Protein AF-A0AB38A4T9-F1 (afdb_monomer_lite)

Radius of gyration: 15.81 Å; chains: 1; bounding box: 33×51×42 Å

pLDDT: mean 78.06, std 12.16, range [42.44, 89.38]

Sequence (99 aa):
MFKVECTFSGDDKTVSVIGGRSSLWKAQDYTATLPETDSKSMKSDYSWAYYLAEQSGKLEELGCAGMPFEDAINYLADSYDVEIKPVEDEAPLVSTPAK

Organism: NCBI:txid1381

Structure (mmCIF, N/CA/C/O backbone):
data_AF-A0AB38A4T9-F1
#
_entry.id   AF-A0AB38A4T9-F1
#
loop_
_atom_site.group_PDB
_atom_site.id
_atom_site.type_symbol
_atom_site.label_atom_id
_atom_site.label_alt_id
_atom_site.label_comp_id
_atom_site.label_asym_id
_atom_site.label_entity_id
_atom_site.label_seq_id
_atom_site.pdbx_PDB_ins_code
_atom_site.Cartn_x
_atom_site.Cartn_y
_atom_site.Cartn_z
_atom_site.occupancy
_atom_site.B_iso_or_equiv
_atom_site.auth_seq_id
_atom_site.auth_comp_id
_atom_site.auth_asym_id
_atom_site.auth_atom_id
_atom_site.pdbx_PDB_model_num
ATOM 1 N N . MET A 1 1 ? 6.844 9.861 16.637 1.00 58.50 1 MET A N 1
ATOM 2 C CA . MET A 1 1 ? 7.317 8.715 15.810 1.00 58.50 1 MET A CA 1
ATOM 3 C C . MET A 1 1 ? 6.690 8.930 14.447 1.00 58.50 1 MET A C 1
ATOM 5 O O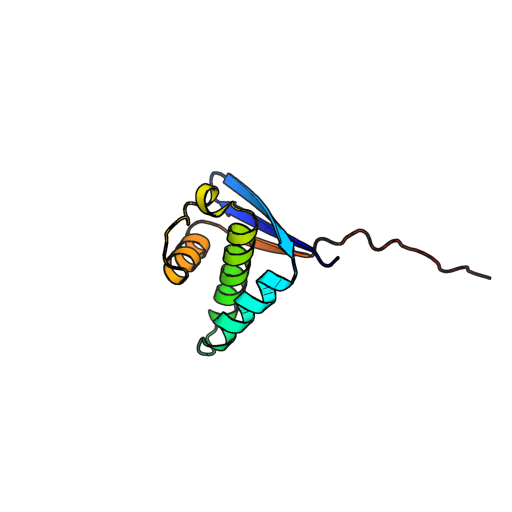 . MET A 1 1 ? 5.491 9.121 14.441 1.00 58.50 1 MET A O 1
ATOM 9 N N . PHE A 1 2 ? 7.434 9.001 13.335 1.00 66.25 2 PHE A N 1
ATOM 10 C CA . PHE A 1 2 ? 6.822 9.358 12.040 1.00 66.25 2 PHE A CA 1
ATOM 11 C C . PHE A 1 2 ? 5.750 8.335 11.645 1.00 66.25 2 PHE A C 1
ATOM 13 O O . PHE A 1 2 ? 6.076 7.184 11.341 1.00 66.25 2 PHE A O 1
ATOM 20 N N . LYS A 1 3 ? 4.494 8.775 11.678 1.00 79.12 3 LYS A N 1
ATOM 21 C CA . LYS A 1 3 ? 3.316 8.017 11.273 1.00 79.12 3 LYS A CA 1
ATOM 22 C C . LYS A 1 3 ? 2.780 8.615 9.980 1.00 79.12 3 LYS A C 1
ATOM 24 O O . LYS A 1 3 ? 2.926 9.807 9.729 1.00 79.12 3 LYS A O 1
ATOM 29 N N . VAL A 1 4 ? 2.183 7.776 9.156 1.00 82.31 4 VAL A N 1
ATOM 30 C CA . VAL A 1 4 ? 1.466 8.184 7.951 1.00 82.31 4 VAL A CA 1
ATOM 31 C C . VAL A 1 4 ? 0.079 7.575 8.001 1.00 82.31 4 VAL A C 1
ATOM 33 O O . VAL A 1 4 ? -0.082 6.448 8.471 1.00 82.31 4 VAL A O 1
ATOM 36 N N . GLU A 1 5 ? -0.905 8.338 7.561 1.00 86.06 5 GLU A N 1
ATOM 37 C CA . GLU A 1 5 ? -2.271 7.895 7.380 1.00 86.06 5 GLU A CA 1
ATOM 38 C C . GLU A 1 5 ? -2.466 7.667 5.889 1.00 86.06 5 GLU A C 1
ATOM 40 O O . GLU A 1 5 ? -2.167 8.532 5.067 1.00 86.06 5 GLU A O 1
ATOM 45 N N . CYS A 1 6 ? -2.910 6.468 5.548 1.00 88.19 6 CYS A N 1
ATOM 46 C CA . CYS A 1 6 ? -3.316 6.119 4.203 1.00 88.19 6 CYS A CA 1
ATOM 47 C C . CYS A 1 6 ? -4.828 5.960 4.202 1.00 88.19 6 CYS A C 1
ATOM 49 O O . CYS A 1 6 ? -5.378 5.166 4.970 1.00 88.19 6 CYS A O 1
ATOM 51 N N . THR A 1 7 ? -5.484 6.720 3.339 1.00 89.38 7 THR A N 1
ATOM 52 C CA . THR A 1 7 ? -6.925 6.702 3.138 1.00 89.38 7 THR A CA 1
ATOM 53 C C . THR A 1 7 ? -7.208 6.082 1.779 1.00 89.38 7 THR A C 1
ATOM 55 O O . THR A 1 7 ? -6.743 6.575 0.758 1.00 89.38 7 THR A O 1
ATOM 58 N N . PHE A 1 8 ? -7.964 4.990 1.785 1.00 89.12 8 PHE A N 1
ATOM 59 C CA . PHE A 1 8 ? -8.501 4.335 0.601 1.00 89.12 8 PHE A CA 1
ATOM 60 C C . PHE A 1 8 ? -9.943 4.791 0.433 1.00 89.12 8 PHE A C 1
ATOM 62 O O . PHE A 1 8 ? -10.777 4.454 1.271 1.00 89.12 8 PHE A O 1
ATOM 69 N N . SER A 1 9 ? -10.241 5.539 -0.619 1.00 88.38 9 SER A N 1
ATOM 70 C CA . SER A 1 9 ? -11.582 6.029 -0.932 1.00 88.38 9 SER A CA 1
ATOM 71 C C . SER A 1 9 ? -12.120 5.280 -2.144 1.00 88.38 9 SER A C 1
ATOM 73 O O . SER A 1 9 ? -11.721 5.547 -3.270 1.00 88.38 9 SER A O 1
ATOM 75 N N . GLY A 1 10 ? -12.998 4.309 -1.908 1.00 83.00 10 GLY A N 1
ATOM 76 C CA . GLY A 1 10 ? -13.781 3.658 -2.958 1.00 83.00 10 GLY A CA 1
ATOM 77 C C . GLY A 1 10 ? -15.181 4.262 -3.040 1.00 83.00 10 GLY A C 1
ATOM 78 O O . GLY A 1 10 ? -15.602 4.972 -2.125 1.00 83.00 10 GLY A O 1
ATOM 79 N N . ASP A 1 11 ? -15.920 3.932 -4.100 1.00 75.50 11 ASP A N 1
ATOM 80 C CA . ASP A 1 11 ? -17.261 4.482 -4.362 1.00 75.50 11 ASP A CA 1
ATOM 81 C C . ASP A 1 11 ? -18.247 4.287 -3.192 1.00 75.50 11 ASP A C 1
ATOM 83 O O . ASP A 1 11 ? -19.033 5.182 -2.884 1.00 75.50 11 ASP A O 1
ATOM 87 N N . ASP A 1 12 ? -18.166 3.147 -2.495 1.00 73.94 12 ASP A N 1
ATOM 88 C CA . ASP A 1 12 ? -19.085 2.784 -1.404 1.00 73.94 12 ASP A CA 1
ATOM 89 C C . ASP A 1 12 ? -18.430 2.740 -0.011 1.00 73.94 12 ASP A C 1
ATOM 91 O O . ASP A 1 12 ? -19.118 2.542 0.996 1.00 73.94 12 ASP A O 1
ATOM 95 N N . LYS A 1 13 ? -17.100 2.879 0.087 1.00 81.50 13 LYS A N 1
ATOM 96 C CA . LYS A 1 13 ? -16.397 2.768 1.375 1.00 81.50 13 LYS A CA 1
ATOM 97 C C . LYS A 1 13 ? -15.073 3.517 1.418 1.00 81.50 13 LYS A C 1
ATOM 99 O O . LYS A 1 13 ? -14.271 3.453 0.490 1.00 81.50 13 LYS A O 1
ATOM 104 N N . THR A 1 14 ? -14.806 4.117 2.574 1.00 86.44 14 THR A N 1
ATOM 105 C CA . THR A 1 14 ? -13.511 4.716 2.896 1.00 86.44 14 THR A CA 1
ATOM 106 C C . THR A 1 14 ? -12.845 3.939 4.024 1.00 86.44 14 THR A C 1
ATOM 108 O O . THR A 1 14 ? -13.431 3.761 5.092 1.00 86.44 14 THR A O 1
ATOM 111 N N . VAL A 1 15 ? -11.613 3.487 3.806 1.00 87.50 15 VAL A N 1
ATOM 112 C CA . VAL A 1 15 ? -10.809 2.774 4.804 1.00 87.50 15 VAL A CA 1
ATOM 113 C C . VAL A 1 15 ? -9.575 3.609 5.110 1.00 87.50 15 VAL A C 1
ATOM 115 O O . VAL A 1 15 ? -8.788 3.890 4.216 1.00 87.50 15 VAL A O 1
ATOM 118 N N . SER A 1 16 ? -9.372 3.994 6.369 1.00 87.44 16 SER A N 1
ATOM 119 C CA . SER A 1 16 ? -8.125 4.627 6.808 1.00 87.44 16 SER A CA 1
ATOM 120 C C . SER A 1 16 ? -7.261 3.657 7.609 1.00 87.44 16 SER A C 1
ATOM 122 O O . SER A 1 16 ? -7.754 2.858 8.419 1.00 87.44 16 SER A O 1
ATOM 124 N N . VAL A 1 17 ? -5.955 3.710 7.367 1.00 87.75 17 VAL A N 1
ATOM 125 C CA . VAL A 1 17 ? -4.934 2.966 8.106 1.00 87.75 17 VAL A CA 1
ATOM 126 C C . VAL A 1 17 ? -3.806 3.897 8.507 1.00 87.75 17 VAL A C 1
ATOM 128 O O . VAL A 1 17 ? -3.415 4.770 7.741 1.00 87.75 17 VAL A O 1
ATOM 131 N N . ILE A 1 18 ? -3.254 3.686 9.698 1.00 85.00 18 ILE A N 1
ATOM 132 C CA . ILE A 1 18 ? -2.098 4.438 10.181 1.00 85.00 18 ILE A CA 1
ATOM 133 C C . ILE A 1 18 ? -0.931 3.470 10.303 1.00 85.00 18 ILE A C 1
ATOM 135 O O . ILE A 1 18 ? -1.026 2.466 11.005 1.00 85.00 18 ILE A O 1
ATOM 139 N N . GLY A 1 19 ? 0.187 3.790 9.660 1.00 79.50 19 GLY A N 1
ATOM 140 C CA . GLY A 1 19 ? 1.396 2.980 9.746 1.00 79.50 19 GLY A CA 1
ATOM 141 C C . GLY A 1 19 ? 2.671 3.807 9.794 1.00 79.50 19 GLY A C 1
ATOM 142 O O . GLY A 1 19 ? 2.656 5.037 9.859 1.00 79.50 19 GLY A O 1
ATOM 143 N N . GLY A 1 20 ? 3.802 3.110 9.848 1.00 76.38 20 GLY A N 1
ATOM 144 C CA . GLY A 1 20 ? 5.116 3.724 10.019 1.00 76.38 20 GLY A CA 1
ATOM 145 C C . GLY A 1 20 ? 5.880 3.925 8.710 1.00 76.38 20 GLY A C 1
ATOM 146 O O . GLY A 1 20 ? 5.571 3.345 7.670 1.00 7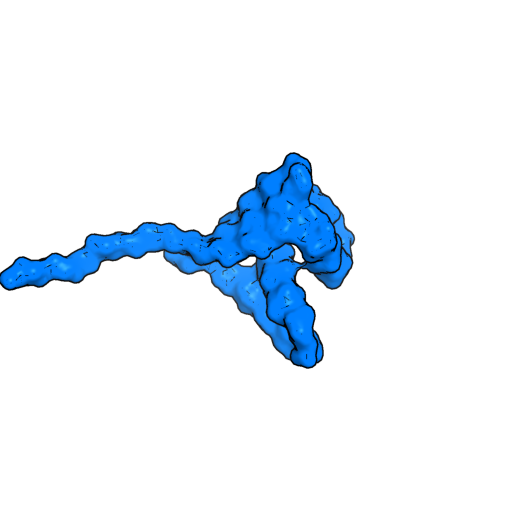6.38 20 GLY A O 1
ATOM 147 N N . ARG A 1 21 ? 6.980 4.684 8.794 1.00 71.31 21 ARG A N 1
ATOM 148 C CA . ARG A 1 21 ? 7.963 4.858 7.702 1.00 71.31 21 ARG A CA 1
ATOM 149 C C . ARG A 1 21 ? 8.609 3.553 7.208 1.00 71.31 21 ARG A C 1
ATOM 151 O O . ARG A 1 21 ? 9.200 3.545 6.136 1.00 71.31 21 ARG A O 1
ATOM 158 N N . SER A 1 22 ? 8.513 2.455 7.958 1.00 73.06 22 SER A N 1
ATOM 159 C CA . SER A 1 22 ? 9.034 1.144 7.547 1.00 73.06 22 SER A CA 1
ATOM 160 C C . SER A 1 22 ? 8.322 0.582 6.311 1.00 73.06 22 SER A C 1
ATOM 162 O O . SER A 1 22 ? 8.954 -0.096 5.504 1.00 73.06 22 SER A O 1
ATOM 164 N N . SER A 1 23 ? 7.037 0.894 6.126 1.00 74.50 23 SER A N 1
ATOM 165 C CA . SER A 1 23 ? 6.256 0.479 4.951 1.00 74.50 23 SER A CA 1
ATOM 166 C C . SER A 1 23 ? 6.701 1.205 3.681 1.00 74.50 23 SER A C 1
ATOM 168 O O . SER A 1 23 ? 6.698 0.612 2.606 1.00 74.50 23 SER A O 1
ATOM 170 N N . LEU A 1 24 ? 7.159 2.456 3.819 1.00 76.56 24 LEU A N 1
ATOM 171 C CA . LEU A 1 24 ? 7.708 3.243 2.713 1.00 76.56 24 LEU A CA 1
ATOM 172 C C . LEU A 1 24 ? 8.998 2.622 2.180 1.00 76.56 24 LEU A C 1
ATOM 174 O O . LEU A 1 24 ? 9.187 2.561 0.973 1.00 76.56 24 LEU A O 1
ATOM 178 N N . TRP A 1 25 ? 9.873 2.138 3.066 1.00 79.69 25 TRP A N 1
ATOM 179 C CA . TRP A 1 25 ? 11.130 1.518 2.643 1.00 79.69 25 TRP A CA 1
ATOM 180 C C . TRP A 1 25 ? 10.871 0.290 1.771 1.00 79.69 25 TRP A C 1
ATOM 182 O O . TRP A 1 25 ? 11.466 0.159 0.708 1.00 79.69 25 TRP A O 1
ATOM 192 N N . LYS A 1 26 ? 9.956 -0.593 2.192 1.00 79.06 26 LYS A N 1
ATOM 193 C CA . LYS A 1 26 ? 9.588 -1.782 1.409 1.00 79.06 26 LYS A CA 1
ATOM 194 C C . LYS A 1 26 ? 9.001 -1.413 0.049 1.00 79.06 26 LYS A C 1
ATOM 196 O O . LYS A 1 26 ? 9.362 -2.022 -0.952 1.00 79.06 26 LYS A O 1
ATOM 201 N N . ALA A 1 27 ? 8.135 -0.400 0.019 1.00 80.94 27 ALA A N 1
ATOM 202 C CA . ALA A 1 27 ? 7.586 0.112 -1.226 1.00 80.94 27 ALA A CA 1
ATOM 203 C C . ALA A 1 27 ? 8.695 0.635 -2.142 1.00 80.94 27 ALA A C 1
ATOM 205 O O . ALA A 1 27 ? 8.776 0.203 -3.279 1.00 80.94 27 ALA A O 1
ATOM 206 N N . GLN A 1 28 ? 9.600 1.479 -1.637 1.00 80.06 28 GLN A N 1
ATOM 207 C CA . GLN A 1 28 ? 10.719 2.015 -2.415 1.00 80.06 28 GLN A CA 1
ATOM 208 C C . GLN A 1 28 ? 11.660 0.933 -2.942 1.00 80.06 28 GLN A C 1
ATOM 210 O O . GLN A 1 28 ? 12.118 1.053 -4.074 1.00 80.06 28 GLN A O 1
ATOM 215 N N . ASP A 1 29 ? 11.932 -0.110 -2.157 1.00 82.62 29 ASP A N 1
ATOM 216 C CA . ASP A 1 29 ? 12.771 -1.236 -2.577 1.00 82.62 29 ASP A CA 1
ATOM 217 C C . ASP A 1 29 ? 12.140 -1.964 -3.772 1.00 82.62 29 ASP A C 1
ATOM 219 O O . ASP A 1 29 ? 12.795 -2.183 -4.789 1.00 82.62 29 ASP A O 1
ATOM 223 N N . TYR A 1 30 ? 10.827 -2.213 -3.717 1.00 79.44 30 TYR A N 1
ATOM 224 C CA . TYR A 1 30 ? 10.077 -2.745 -4.853 1.00 79.44 30 TYR A CA 1
ATOM 225 C C . TYR A 1 30 ? 10.079 -1.783 -6.049 1.00 79.44 30 TYR A C 1
ATOM 227 O O . TYR A 1 30 ? 10.449 -2.171 -7.158 1.00 79.44 30 TYR A O 1
ATOM 235 N N . THR A 1 31 ? 9.743 -0.507 -5.845 1.00 78.94 31 THR A N 1
ATOM 236 C CA . THR A 1 31 ? 9.705 0.488 -6.922 1.00 78.94 31 THR A CA 1
ATOM 237 C C . THR A 1 31 ? 11.081 0.681 -7.571 1.00 78.94 31 THR A C 1
ATOM 239 O O . THR A 1 31 ? 11.166 0.961 -8.766 1.00 78.94 31 THR A O 1
ATOM 242 N N . ALA A 1 32 ? 12.178 0.512 -6.827 1.00 80.00 32 ALA A N 1
ATOM 243 C CA . ALA A 1 32 ? 13.539 0.586 -7.354 1.00 80.00 32 ALA A CA 1
ATOM 244 C C . ALA A 1 32 ? 13.850 -0.541 -8.349 1.00 80.00 32 ALA A C 1
ATOM 246 O O . ALA A 1 32 ? 14.631 -0.325 -9.275 1.00 80.00 32 ALA A O 1
ATOM 247 N N . THR A 1 33 ? 13.210 -1.707 -8.205 1.00 81.44 33 THR A N 1
ATOM 248 C CA . THR A 1 33 ? 13.327 -2.813 -9.172 1.00 81.44 33 THR A CA 1
ATOM 249 C C . THR A 1 33 ? 12.522 -2.583 -10.452 1.00 81.44 33 THR A C 1
ATOM 251 O O . THR A 1 33 ? 12.792 -3.223 -11.470 1.00 81.44 33 THR A O 1
ATOM 254 N N . LEU A 1 34 ? 11.559 -1.653 -10.434 1.00 76.81 34 LEU A N 1
ATOM 255 C CA . LEU A 1 34 ? 10.729 -1.341 -11.591 1.00 76.81 34 LEU A CA 1
ATOM 256 C C . LEU A 1 34 ? 11.433 -0.380 -12.569 1.00 76.81 34 LEU A C 1
ATOM 258 O O . LEU A 1 34 ? 12.093 0.581 -12.142 1.00 76.81 34 LEU A O 1
ATOM 262 N N . PRO A 1 35 ? 11.232 -0.574 -13.889 1.00 75.75 35 PRO A N 1
ATOM 263 C CA . PRO A 1 35 ? 11.723 0.352 -14.902 1.00 75.75 35 PRO A CA 1
ATOM 264 C C . PRO A 1 35 ? 11.142 1.756 -14.689 1.00 75.75 35 PRO A C 1
ATOM 266 O O . PRO A 1 35 ? 9.970 1.913 -14.333 1.00 75.75 35 PRO A O 1
ATOM 269 N N . GLU A 1 36 ? 11.964 2.787 -14.908 1.00 73.75 36 GLU A N 1
ATOM 270 C CA . GLU A 1 36 ? 11.506 4.178 -14.887 1.00 73.75 36 GLU A CA 1
ATOM 271 C C . GLU A 1 36 ? 10.479 4.409 -15.995 1.00 73.75 36 GLU A C 1
ATOM 273 O O . GLU A 1 36 ? 10.789 4.426 -17.182 1.00 73.75 36 GLU A O 1
ATOM 278 N N . THR A 1 37 ? 9.227 4.532 -15.571 1.00 74.62 37 THR A N 1
ATOM 279 C CA . THR A 1 37 ? 8.048 4.792 -16.394 1.00 74.62 37 THR A CA 1
ATOM 280 C C . THR A 1 37 ? 7.206 5.836 -15.672 1.00 74.62 37 THR A C 1
ATOM 282 O O . THR A 1 37 ? 7.297 5.951 -14.449 1.00 74.62 37 THR A O 1
ATOM 285 N N . ASP A 1 38 ? 6.357 6.579 -16.381 1.00 67.75 38 ASP A N 1
ATOM 286 C CA . ASP A 1 38 ? 5.488 7.587 -15.750 1.00 67.75 38 ASP A CA 1
ATOM 287 C C . ASP A 1 38 ? 4.557 6.968 -14.686 1.00 67.75 38 ASP A C 1
ATOM 289 O O . ASP A 1 38 ? 4.251 7.579 -13.664 1.00 67.75 38 ASP A O 1
ATOM 293 N N . SER A 1 39 ? 4.197 5.692 -14.852 1.00 73.69 39 SER A N 1
ATOM 294 C CA . SER A 1 39 ? 3.414 4.918 -13.880 1.00 73.69 39 SER A CA 1
ATOM 295 C C . SER A 1 39 ? 4.202 4.490 -12.633 1.00 73.69 39 SER A C 1
ATOM 297 O O . SER A 1 39 ? 3.609 3.956 -11.697 1.00 73.69 39 SER A O 1
ATOM 299 N N . LYS A 1 40 ? 5.527 4.696 -12.585 1.00 76.44 40 LYS A N 1
ATOM 300 C CA . LYS A 1 40 ? 6.388 4.280 -11.464 1.00 76.44 40 LYS A CA 1
ATOM 301 C C . LYS A 1 40 ? 6.027 4.995 -10.165 1.00 76.44 40 LYS A C 1
ATOM 303 O O . LYS A 1 40 ? 5.994 4.349 -9.121 1.00 76.44 40 LYS A O 1
ATOM 308 N N . SER A 1 41 ? 5.727 6.295 -10.228 1.00 73.50 41 SER A N 1
ATOM 309 C CA . SER A 1 41 ? 5.314 7.065 -9.045 1.00 73.50 41 SER A CA 1
ATOM 310 C C . SER A 1 41 ? 3.998 6.533 -8.486 1.00 73.50 41 SER A C 1
ATOM 312 O O . SER A 1 41 ? 3.939 6.195 -7.310 1.00 73.50 41 SER A O 1
ATOM 314 N N . MET A 1 42 ? 2.994 6.335 -9.350 1.00 75.88 42 MET A N 1
ATOM 315 C CA . MET A 1 42 ? 1.712 5.741 -8.954 1.00 75.88 42 MET A CA 1
ATOM 316 C C . MET A 1 42 ? 1.914 4.361 -8.328 1.00 75.88 42 MET A C 1
ATOM 318 O O . MET A 1 42 ? 1.450 4.111 -7.220 1.00 75.88 42 MET A O 1
ATOM 322 N N . LYS A 1 43 ? 2.676 3.473 -8.982 1.00 79.94 43 LYS A N 1
ATOM 323 C CA . LYS A 1 43 ? 2.978 2.146 -8.429 1.00 79.94 43 LYS A CA 1
ATOM 324 C C . LYS A 1 43 ? 3.663 2.234 -7.070 1.00 79.94 43 LYS A C 1
ATOM 326 O O . LYS A 1 43 ? 3.369 1.404 -6.220 1.00 79.94 43 LYS A O 1
ATOM 331 N N . SER A 1 44 ? 4.526 3.222 -6.840 1.00 82.88 44 SER A N 1
ATOM 332 C CA . SER A 1 44 ? 5.170 3.431 -5.542 1.00 82.88 44 SER A CA 1
ATOM 333 C C . SER A 1 44 ? 4.167 3.751 -4.435 1.00 82.88 44 SER A C 1
ATOM 335 O O . SER A 1 44 ? 4.265 3.183 -3.348 1.00 82.88 44 SER A O 1
ATOM 337 N N . ASP A 1 45 ? 3.201 4.625 -4.711 1.00 84.31 45 ASP A N 1
ATOM 338 C CA . ASP A 1 45 ? 2.196 5.040 -3.731 1.00 84.31 45 ASP A CA 1
ATOM 339 C C . ASP A 1 45 ? 1.240 3.884 -3.405 1.00 84.31 45 ASP A C 1
ATOM 341 O O . ASP A 1 45 ? 1.045 3.553 -2.235 1.00 84.31 45 ASP A O 1
ATOM 345 N N . TYR A 1 46 ? 0.756 3.157 -4.417 1.00 87.12 46 TYR A N 1
ATOM 346 C CA . TYR A 1 46 ? -0.074 1.963 -4.208 1.00 87.12 46 TYR A CA 1
ATOM 347 C C . TYR A 1 46 ? 0.683 0.815 -3.522 1.00 87.12 46 TYR A C 1
ATOM 349 O O . TYR A 1 46 ? 0.122 0.128 -2.668 1.00 87.12 46 TYR A O 1
ATOM 357 N N . SER A 1 47 ? 1.974 0.634 -3.827 1.00 88.12 47 SER A N 1
ATOM 358 C CA . SER A 1 47 ? 2.845 -0.320 -3.119 1.00 88.12 47 SER A CA 1
ATOM 359 C C . SER A 1 47 ? 2.934 0.020 -1.635 1.00 88.12 47 SER A C 1
ATOM 361 O O . SER A 1 47 ? 2.851 -0.854 -0.771 1.00 88.12 47 SER A O 1
ATOM 363 N N . TRP A 1 48 ? 3.098 1.306 -1.323 1.00 87.56 48 TRP A N 1
ATOM 364 C CA . TRP A 1 48 ? 3.168 1.777 0.052 1.00 87.56 48 TRP A CA 1
ATOM 365 C C . TRP A 1 48 ? 1.840 1.583 0.781 1.00 87.56 48 TRP A C 1
ATOM 367 O O . TRP A 1 48 ? 1.828 1.044 1.891 1.00 87.56 48 TRP A O 1
ATOM 377 N N . ALA A 1 49 ? 0.732 1.935 0.136 1.00 87.19 49 ALA A N 1
ATOM 378 C CA . ALA A 1 49 ? -0.610 1.723 0.650 1.00 87.19 49 ALA A CA 1
ATOM 379 C C . ALA A 1 49 ? -0.882 0.241 0.952 1.00 87.19 49 ALA A C 1
ATOM 381 O O . ALA A 1 49 ? -1.335 -0.084 2.051 1.00 87.19 49 ALA A O 1
ATOM 382 N N . TYR A 1 50 ? -0.506 -0.672 0.049 1.00 89.06 50 TYR A N 1
ATOM 383 C CA . TYR A 1 50 ? -0.613 -2.116 0.278 1.00 89.06 50 TYR A CA 1
ATOM 384 C C . TYR A 1 50 ? 0.132 -2.549 1.548 1.00 89.06 50 TYR A C 1
ATOM 386 O O . TYR A 1 50 ? -0.456 -3.189 2.419 1.00 89.06 50 TYR A O 1
ATOM 394 N N . TYR A 1 51 ? 1.403 -2.161 1.709 1.00 88.31 51 TYR A N 1
ATOM 395 C CA . TYR A 1 51 ? 2.180 -2.531 2.899 1.00 88.31 51 TYR A CA 1
ATOM 396 C C . TYR A 1 51 ? 1.633 -1.906 4.190 1.00 88.31 51 TYR A C 1
ATOM 398 O O . TYR A 1 51 ? 1.767 -2.495 5.265 1.00 88.31 51 TYR A O 1
ATOM 406 N N . LEU A 1 52 ? 1.022 -0.720 4.118 1.00 87.38 52 LEU A N 1
ATOM 407 C CA . LEU A 1 52 ? 0.334 -0.106 5.258 1.00 87.38 52 LEU A CA 1
ATOM 408 C C . LEU A 1 52 ? -0.927 -0.886 5.642 1.00 87.38 52 LEU A C 1
ATOM 410 O O . LEU A 1 52 ? -1.147 -1.148 6.828 1.00 87.38 52 LEU A O 1
ATOM 414 N N . ALA A 1 53 ? -1.729 -1.289 4.657 1.00 87.00 53 ALA A N 1
ATOM 415 C CA . ALA A 1 53 ? -2.904 -2.122 4.872 1.00 87.00 53 ALA A CA 1
ATOM 416 C C . ALA A 1 53 ? -2.538 -3.511 5.413 1.00 87.00 53 ALA A C 1
ATOM 418 O O . ALA A 1 53 ? -3.198 -3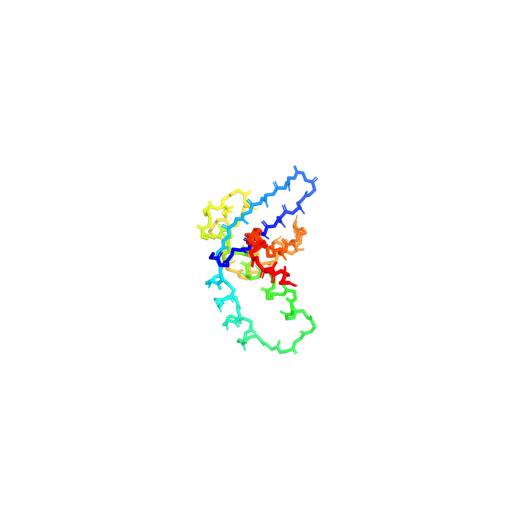.994 6.333 1.00 87.00 53 ALA A O 1
ATOM 419 N N . GLU A 1 54 ? -1.461 -4.115 4.903 1.00 86.94 54 GLU A N 1
ATOM 420 C CA . GLU A 1 54 ? -0.915 -5.390 5.378 1.00 86.94 54 GLU A CA 1
ATOM 421 C C . GLU A 1 54 ? -0.494 -5.299 6.847 1.00 86.94 54 GLU A C 1
ATOM 423 O O . GLU A 1 54 ? -0.930 -6.104 7.668 1.00 86.94 54 GLU A O 1
ATOM 428 N N . GLN A 1 55 ? 0.285 -4.274 7.213 1.00 82.56 55 GLN A N 1
ATOM 429 C CA . GLN A 1 55 ? 0.691 -4.050 8.605 1.00 82.56 55 GLN A CA 1
ATOM 430 C C . GLN A 1 55 ? -0.490 -3.792 9.541 1.00 82.56 55 GLN A C 1
ATOM 432 O O . GLN A 1 55 ? -0.430 -4.147 10.716 1.00 82.56 55 GLN A O 1
ATOM 437 N N . SER A 1 56 ? -1.545 -3.164 9.028 1.00 82.50 56 SER A N 1
ATOM 438 C CA . SER A 1 56 ? -2.739 -2.831 9.805 1.00 82.50 56 SER A CA 1
ATOM 439 C C . SER A 1 56 ? -3.761 -3.971 9.849 1.00 82.50 56 SER A C 1
ATOM 441 O O . SER A 1 56 ? -4.783 -3.830 10.513 1.00 82.50 56 SER A O 1
ATOM 443 N N . GLY A 1 57 ? -3.522 -5.079 9.135 1.00 83.50 57 GLY A N 1
ATOM 444 C CA . GLY A 1 57 ? -4.459 -6.201 9.033 1.00 83.50 57 GLY A CA 1
ATOM 445 C C . GLY A 1 57 ? -5.737 -5.887 8.247 1.00 83.50 57 GLY A C 1
ATOM 446 O O . GLY A 1 57 ? -6.708 -6.625 8.356 1.00 83.50 57 GLY A O 1
ATOM 447 N N . LYS A 1 58 ? -5.758 -4.810 7.450 1.00 85.88 58 LYS A N 1
ATOM 448 C CA . LYS A 1 58 ? -6.946 -4.355 6.701 1.00 85.88 58 LYS A CA 1
ATOM 449 C C . LYS A 1 58 ? -7.007 -4.849 5.254 1.00 85.88 58 LYS A C 1
ATOM 451 O O . LYS A 1 58 ? -7.884 -4.436 4.500 1.00 85.88 58 LYS A O 1
ATOM 456 N N . LEU A 1 59 ? -6.107 -5.746 4.846 1.00 83.88 59 LEU A N 1
ATOM 457 C CA . LEU A 1 59 ? -6.143 -6.333 3.499 1.00 83.88 59 LEU A CA 1
ATOM 458 C C . LEU A 1 59 ? -7.454 -7.080 3.221 1.00 83.88 59 LEU A C 1
ATOM 460 O O . LEU A 1 59 ? -7.958 -7.005 2.104 1.00 83.88 59 LEU A O 1
ATOM 464 N N . GLU A 1 60 ? -8.024 -7.758 4.222 1.00 84.88 60 GLU A N 1
ATOM 465 C CA . GLU A 1 60 ? -9.334 -8.413 4.091 1.00 84.88 60 GLU A CA 1
ATOM 466 C C . GLU A 1 60 ? -10.452 -7.393 3.853 1.00 84.88 60 GLU A C 1
ATOM 468 O O . GLU A 1 60 ? -11.268 -7.582 2.955 1.00 84.88 60 GLU A O 1
ATOM 473 N N . GLU A 1 61 ? -10.448 -6.270 4.581 1.00 83.31 61 GLU A N 1
ATOM 474 C CA . GLU A 1 61 ? -11.432 -5.191 4.400 1.00 83.31 61 GLU A CA 1
ATOM 475 C C . GLU A 1 61 ? -11.335 -4.534 3.019 1.00 83.31 61 GLU A C 1
ATOM 477 O O . GLU A 1 61 ? -12.350 -4.127 2.447 1.00 83.31 61 GLU A O 1
ATOM 482 N N . LEU A 1 62 ? -10.127 -4.445 2.464 1.00 82.44 62 LEU A N 1
ATOM 483 C CA . LEU A 1 62 ? -9.895 -3.922 1.118 1.00 82.44 62 LEU A CA 1
ATOM 484 C C . LEU A 1 62 ? -10.231 -4.944 0.023 1.00 82.44 62 LEU A C 1
ATOM 486 O O . LEU A 1 62 ? -10.472 -4.545 -1.114 1.00 82.44 62 LEU A O 1
ATOM 490 N N . GLY A 1 63 ? -10.333 -6.231 0.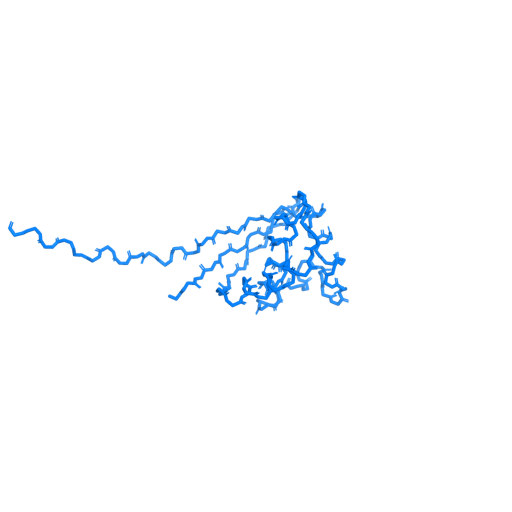364 1.00 82.44 63 GLY A N 1
ATOM 491 C CA . GLY A 1 63 ? -10.547 -7.321 -0.590 1.00 82.44 63 GLY A CA 1
ATOM 492 C C . GLY A 1 63 ? -9.262 -7.810 -1.263 1.00 82.44 63 GLY A C 1
ATOM 493 O O . GLY A 1 63 ? -9.336 -8.579 -2.212 1.00 82.44 63 GLY A O 1
ATOM 494 N N . CYS A 1 64 ? -8.094 -7.397 -0.765 1.00 83.69 64 CYS A N 1
ATOM 495 C CA . CYS A 1 64 ? -6.782 -7.769 -1.304 1.00 83.69 64 CYS A CA 1
ATOM 496 C C . CYS A 1 64 ? -6.160 -8.983 -0.588 1.00 83.69 64 CYS A C 1
ATOM 498 O O . CYS A 1 64 ? -5.032 -9.376 -0.890 1.00 83.69 64 CYS A O 1
ATOM 500 N N . ALA A 1 65 ? -6.850 -9.567 0.396 1.00 81.69 65 ALA A N 1
ATOM 501 C CA . ALA A 1 65 ? -6.333 -10.695 1.163 1.00 81.69 65 ALA A CA 1
ATOM 502 C C . ALA A 1 65 ? -6.119 -11.934 0.278 1.00 81.69 65 ALA A C 1
ATOM 504 O O . ALA A 1 65 ? -7.053 -12.461 -0.321 1.00 81.69 65 ALA A O 1
ATOM 505 N N . GLY A 1 66 ? -4.870 -12.404 0.215 1.00 79.19 66 GLY A N 1
ATOM 506 C CA . GLY A 1 66 ? -4.478 -13.574 -0.575 1.00 79.19 66 GLY A CA 1
ATOM 507 C C . GLY A 1 66 ? -4.223 -13.299 -2.060 1.00 79.19 66 GLY A C 1
ATOM 508 O O . GLY A 1 66 ? -3.897 -14.238 -2.785 1.00 79.19 66 GLY A O 1
ATOM 509 N N . MET A 1 67 ? -4.333 -12.046 -2.517 1.00 85.25 67 MET A N 1
ATOM 510 C CA . MET A 1 67 ? -3.952 -11.671 -3.880 1.00 85.25 67 MET A CA 1
ATOM 511 C C . MET 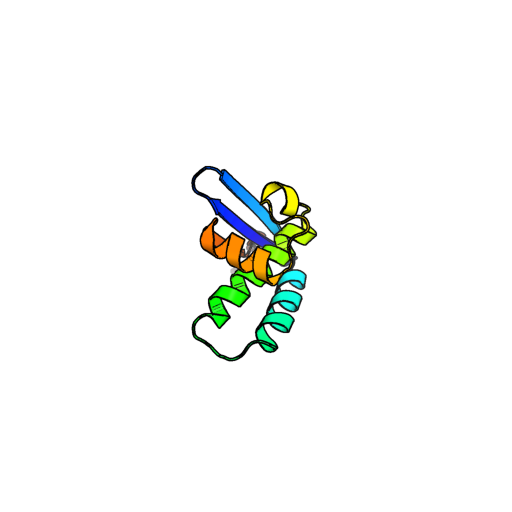A 1 67 ? -2.429 -11.528 -4.015 1.00 85.25 67 MET A C 1
ATOM 513 O O . MET A 1 67 ? -1.758 -11.121 -3.061 1.00 85.25 67 MET A O 1
ATOM 517 N N . PRO A 1 68 ? -1.863 -11.823 -5.200 1.00 86.69 68 PRO A N 1
ATOM 518 C CA . PRO A 1 68 ? -0.502 -11.429 -5.527 1.00 86.69 68 PRO A CA 1
ATOM 519 C C . PRO A 1 68 ? -0.332 -9.920 -5.361 1.00 86.69 68 PRO A C 1
ATOM 521 O O . PRO A 1 68 ? -1.233 -9.146 -5.671 1.00 86.69 68 PRO A O 1
ATOM 524 N N . PHE A 1 69 ? 0.846 -9.496 -4.914 1.00 84.00 69 PHE A N 1
ATOM 525 C CA . PHE A 1 69 ? 1.143 -8.086 -4.665 1.00 84.00 69 PHE A CA 1
ATOM 526 C C . PHE A 1 69 ? 0.860 -7.179 -5.877 1.00 84.00 69 PHE A C 1
ATOM 528 O O . PHE A 1 69 ? 0.269 -6.114 -5.727 1.00 84.00 69 PHE A O 1
ATOM 535 N N . GLU A 1 70 ? 1.228 -7.616 -7.084 1.00 84.00 70 GLU A N 1
ATOM 536 C CA . GLU A 1 70 ? 0.973 -6.859 -8.316 1.00 84.00 70 GLU A CA 1
ATOM 537 C C . GLU A 1 70 ? -0.523 -6.724 -8.624 1.00 84.00 70 GLU A C 1
ATOM 539 O O . GLU A 1 70 ? -0.983 -5.629 -8.946 1.00 84.00 70 GLU A O 1
ATOM 544 N N . ASP A 1 71 ? -1.286 -7.807 -8.472 1.00 86.88 71 ASP A N 1
ATOM 545 C CA . ASP A 1 71 ? -2.736 -7.795 -8.680 1.00 86.88 71 ASP A CA 1
ATOM 546 C C . ASP A 1 71 ? -3.434 -6.928 -7.635 1.00 86.88 71 ASP A C 1
ATOM 548 O O . ASP A 1 71 ? -4.334 -6.169 -7.976 1.00 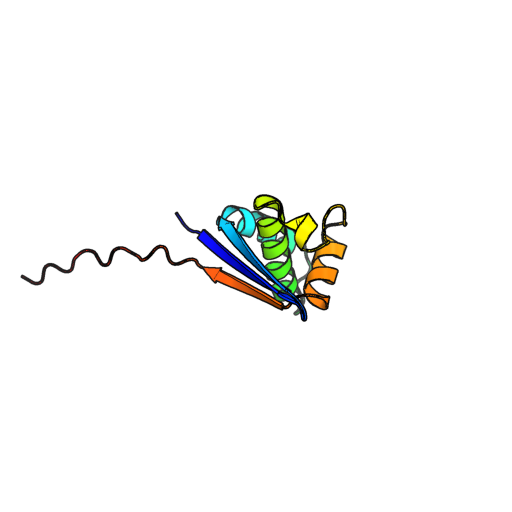86.88 71 ASP A O 1
ATOM 552 N N . ALA A 1 72 ? -2.984 -6.978 -6.380 1.00 87.69 72 ALA A N 1
ATOM 553 C CA . ALA A 1 72 ? -3.510 -6.134 -5.317 1.00 87.69 72 ALA A CA 1
ATOM 554 C C . ALA A 1 72 ? -3.250 -4.646 -5.589 1.00 87.69 72 ALA A C 1
ATOM 556 O O . ALA A 1 72 ? -4.132 -3.827 -5.351 1.00 87.69 72 ALA A O 1
ATOM 557 N N . ILE A 1 73 ? -2.072 -4.285 -6.109 1.00 87.00 73 ILE A N 1
ATOM 558 C CA . ILE A 1 73 ? -1.766 -2.905 -6.512 1.00 87.00 73 ILE A CA 1
ATOM 559 C C . ILE A 1 73 ? -2.674 -2.451 -7.651 1.00 87.00 73 ILE A C 1
ATOM 561 O O . ILE A 1 73 ? -3.224 -1.357 -7.573 1.00 87.00 73 ILE A O 1
ATOM 565 N N . ASN A 1 74 ? -2.834 -3.272 -8.691 1.00 87.12 74 ASN A N 1
ATOM 566 C CA . ASN A 1 74 ? -3.694 -2.926 -9.824 1.00 87.12 74 ASN A CA 1
ATOM 567 C C . ASN A 1 74 ? -5.155 -2.801 -9.376 1.00 87.12 74 ASN A C 1
ATOM 569 O O . ASN A 1 74 ? -5.811 -1.817 -9.687 1.00 87.12 74 ASN A O 1
ATOM 573 N N . TYR A 1 75 ? -5.632 -3.740 -8.557 1.00 87.75 75 TYR A N 1
ATOM 574 C CA . TYR A 1 75 ? -6.973 -3.695 -7.985 1.00 87.75 75 TYR A CA 1
ATOM 575 C C . TYR A 1 75 ? -7.193 -2.453 -7.119 1.00 87.75 75 TYR A C 1
ATOM 577 O O . TYR A 1 75 ? -8.240 -1.819 -7.225 1.00 87.75 75 TYR A O 1
ATOM 585 N N . LEU A 1 76 ? -6.213 -2.081 -6.286 1.00 86.25 76 LEU A N 1
ATOM 586 C CA . LEU A 1 76 ? -6.271 -0.851 -5.502 1.00 86.25 76 LEU A CA 1
ATOM 587 C C . LEU A 1 76 ? -6.331 0.375 -6.410 1.00 86.25 76 LEU A C 1
ATOM 589 O O . LEU A 1 76 ? -7.190 1.209 -6.186 1.00 86.25 76 LEU A O 1
ATOM 593 N N . ALA A 1 77 ? -5.489 0.447 -7.442 1.00 86.06 77 ALA A N 1
ATOM 594 C CA . ALA A 1 77 ? -5.466 1.565 -8.381 1.00 86.06 77 ALA A CA 1
ATOM 595 C C . ALA A 1 77 ? -6.753 1.710 -9.206 1.00 86.06 77 ALA A C 1
ATOM 597 O O . ALA A 1 77 ? -7.130 2.829 -9.545 1.00 86.06 77 ALA A O 1
ATOM 598 N N . ASP A 1 78 ? -7.421 0.598 -9.515 1.00 87.12 78 ASP A N 1
ATOM 599 C CA . ASP A 1 78 ? -8.678 0.601 -10.267 1.00 87.12 78 ASP A CA 1
ATOM 600 C C . ASP A 1 78 ? -9.907 0.828 -9.370 1.00 87.12 78 ASP A C 1
ATOM 602 O O . ASP A 1 78 ? -10.896 1.403 -9.821 1.00 87.12 78 ASP A O 1
ATOM 606 N N . SER A 1 79 ? -9.872 0.365 -8.115 1.00 86.62 79 SER A N 1
ATOM 607 C CA . SER A 1 79 ? -11.057 0.314 -7.236 1.00 86.62 79 SER A CA 1
ATOM 608 C C . SER A 1 79 ? -11.075 1.378 -6.137 1.00 86.62 79 SER A C 1
ATOM 610 O O . SER A 1 79 ? -12.135 1.636 -5.566 1.00 86.62 79 SER A O 1
ATOM 612 N N . TYR A 1 80 ? -9.923 1.956 -5.787 1.00 86.38 80 TYR A N 1
ATOM 613 C CA . TYR A 1 80 ? -9.799 2.917 -4.693 1.00 86.38 80 TYR A CA 1
ATOM 614 C C . TYR A 1 80 ? -8.868 4.066 -5.061 1.00 86.38 80 TYR A C 1
ATOM 616 O O . TYR A 1 80 ? -7.746 3.870 -5.518 1.00 86.38 80 TYR A O 1
ATOM 624 N N . ASP A 1 81 ? -9.294 5.278 -4.734 1.00 88.00 81 ASP A N 1
ATOM 625 C CA . ASP A 1 81 ? -8.396 6.422 -4.707 1.00 88.00 81 ASP A CA 1
ATOM 626 C C . ASP A 1 81 ? -7.568 6.390 -3.415 1.00 88.00 81 ASP A C 1
ATOM 628 O O . ASP A 1 81 ? -8.111 6.238 -2.314 1.00 88.00 81 ASP A O 1
ATOM 632 N N . VAL A 1 82 ? -6.245 6.472 -3.544 1.00 85.94 82 VAL A N 1
ATOM 633 C CA . VAL A 1 82 ? -5.303 6.330 -2.427 1.00 85.94 82 VAL A CA 1
ATOM 634 C C . VAL A 1 82 ? -4.661 7.674 -2.120 1.00 85.94 82 VAL A C 1
ATOM 636 O O . VAL A 1 82 ? -3.849 8.183 -2.887 1.00 85.94 82 VAL A O 1
ATOM 639 N N . GLU A 1 83 ? -4.957 8.210 -0.938 1.00 86.12 83 GLU A N 1
ATOM 640 C CA . GLU A 1 83 ? -4.254 9.366 -0.386 1.00 86.12 83 GLU A CA 1
ATOM 641 C C . GLU A 1 83 ? -3.352 8.935 0.768 1.00 86.12 83 GLU A C 1
ATOM 643 O O . GLU A 1 83 ? -3.813 8.361 1.754 1.00 86.12 83 GLU A O 1
ATOM 648 N N . ILE A 1 84 ? -2.064 9.274 0.687 1.00 83.94 84 ILE A N 1
ATOM 649 C CA . ILE A 1 84 ? -1.110 9.069 1.780 1.00 83.94 84 ILE A CA 1
ATOM 650 C C . ILE A 1 84 ? -0.715 10.431 2.336 1.00 83.94 84 ILE A C 1
ATOM 652 O O . ILE A 1 84 ? -0.061 11.231 1.666 1.00 83.94 84 ILE A O 1
ATOM 656 N N . LYS A 1 85 ? -1.097 10.691 3.584 1.00 84.06 85 LYS A N 1
ATOM 657 C CA . LYS A 1 85 ? -0.787 11.929 4.299 1.00 84.06 85 LYS A CA 1
ATOM 658 C C . LYS A 1 85 ? 0.112 11.618 5.490 1.00 84.06 85 LYS A C 1
ATOM 660 O O . LYS A 1 85 ? -0.136 10.660 6.223 1.00 84.06 85 LYS A O 1
ATOM 665 N N . PRO A 1 86 ? 1.190 12.385 5.718 1.00 78.31 86 PRO A N 1
ATOM 666 C CA . PRO A 1 86 ? 1.920 12.267 6.966 1.00 78.31 86 PRO A CA 1
ATOM 667 C C . PRO A 1 86 ? 0.973 12.610 8.115 1.00 78.31 86 PRO A C 1
ATOM 669 O O . PRO A 1 86 ? 0.341 13.663 8.105 1.00 78.31 86 PRO A O 1
ATOM 672 N N . VAL A 1 87 ? 0.885 11.723 9.108 1.00 72.75 87 VAL A N 1
ATOM 673 C CA . VAL A 1 87 ? 0.287 12.094 10.385 1.00 72.75 87 VAL A CA 1
ATOM 674 C C . VAL A 1 87 ? 1.316 12.994 11.027 1.00 72.75 87 VAL A C 1
ATOM 676 O O . VAL A 1 87 ? 2.340 12.535 11.545 1.00 72.75 87 VAL A O 1
ATOM 679 N N . GLU A 1 88 ? 1.070 14.291 10.937 1.00 61.50 88 GLU A N 1
ATOM 680 C CA . GLU A 1 88 ? 1.678 15.223 11.858 1.00 61.50 88 GLU A CA 1
ATOM 681 C C . GLU A 1 88 ? 1.184 14.797 13.250 1.00 61.50 88 GLU A C 1
ATOM 683 O O . GLU A 1 88 ? 0.068 15.103 13.658 1.00 61.50 88 GLU A O 1
ATOM 688 N N . ASP A 1 89 ? 2.000 14.015 13.978 1.00 51.28 89 ASP A N 1
ATOM 689 C CA . ASP A 1 89 ? 2.084 14.198 15.430 1.00 51.28 89 ASP A CA 1
ATOM 690 C C . ASP A 1 89 ? 2.200 15.715 15.553 1.00 51.28 89 ASP A C 1
ATOM 692 O O . ASP A 1 89 ? 3.180 16.243 15.017 1.00 51.28 89 ASP A O 1
ATOM 696 N N . GLU A 1 90 ? 1.192 16.399 16.117 1.00 43.59 90 GLU A N 1
ATOM 697 C CA . GLU A 1 90 ? 1.299 17.817 16.452 1.00 43.59 90 GLU A CA 1
ATOM 698 C C . GLU A 1 90 ? 2.711 18.007 16.984 1.00 43.59 90 GLU A C 1
ATOM 700 O O . GLU A 1 90 ? 3.060 17.493 18.053 1.00 43.59 90 GLU A O 1
ATOM 705 N N . ALA A 1 91 ? 3.573 18.638 16.182 1.00 44.03 91 ALA A N 1
ATOM 706 C CA . ALA A 1 91 ? 4.879 18.998 16.664 1.00 44.03 91 ALA A CA 1
ATOM 707 C C . ALA A 1 91 ? 4.556 19.826 17.905 1.00 44.03 91 ALA A C 1
ATOM 709 O O . ALA A 1 91 ? 3.785 20.784 17.773 1.00 44.03 91 ALA A O 1
ATOM 710 N N . PRO A 1 92 ? 5.033 19.466 19.112 1.00 42.44 92 PRO A N 1
ATOM 711 C CA . PRO A 1 92 ? 4.859 20.367 20.224 1.00 42.44 92 PRO A CA 1
ATOM 712 C C . PRO A 1 92 ? 5.519 21.657 19.752 1.00 42.44 92 PRO A C 1
ATOM 714 O O . PRO A 1 92 ? 6.728 21.688 19.515 1.00 42.44 92 PRO A O 1
ATOM 717 N N . LEU A 1 93 ? 4.712 22.693 19.527 1.00 47.91 93 LEU A N 1
ATOM 718 C CA . LEU A 1 93 ? 5.169 24.057 19.330 1.00 47.91 93 LEU A CA 1
ATOM 719 C C . LEU A 1 93 ? 5.821 24.477 20.653 1.00 47.91 93 LEU A C 1
ATOM 721 O O . LEU A 1 93 ? 5.254 25.233 21.433 1.00 47.91 93 LEU A O 1
ATOM 725 N N . VAL A 1 94 ? 6.985 23.916 20.976 1.00 46.06 94 VAL A N 1
ATOM 726 C CA . VAL A 1 94 ? 7.756 24.271 22.156 1.00 46.06 94 VAL A CA 1
ATOM 727 C C . VAL A 1 94 ? 8.850 25.230 21.734 1.00 46.06 94 VAL A C 1
ATOM 729 O O . VAL A 1 94 ? 9.808 24.880 21.050 1.00 46.06 94 VAL A O 1
ATOM 732 N N . SER A 1 95 ? 8.685 26.428 22.289 1.00 47.69 95 SER A N 1
ATOM 733 C CA . SER A 1 95 ? 9.711 27.398 22.643 1.00 47.69 95 SER A CA 1
ATOM 734 C C . SER A 1 95 ? 10.342 28.192 21.513 1.00 47.69 95 SER A C 1
ATOM 736 O O . SER A 1 95 ? 11.439 27.910 21.047 1.00 47.69 95 SER A O 1
ATOM 738 N N . THR A 1 96 ? 9.755 29.364 21.278 1.00 49.19 96 THR A N 1
ATOM 739 C CA . THR A 1 96 ? 10.592 30.566 21.360 1.00 49.19 96 THR A CA 1
ATOM 740 C C . THR A 1 96 ? 10.388 31.184 22.748 1.00 49.19 96 THR A C 1
ATOM 742 O O . THR A 1 96 ? 9.297 31.689 23.008 1.00 49.19 96 THR A O 1
ATOM 745 N N . PRO A 1 97 ? 11.372 31.174 23.668 1.00 51.56 97 PRO A N 1
ATOM 746 C CA . PRO A 1 97 ? 11.377 32.155 24.737 1.00 51.56 97 PRO A CA 1
ATOM 747 C C . PRO A 1 97 ? 11.839 33.470 24.103 1.00 51.56 97 PRO A C 1
ATOM 749 O O . PRO A 1 97 ? 13.023 33.650 23.820 1.00 51.56 97 PRO A O 1
ATOM 752 N N . ALA A 1 98 ? 10.904 34.371 23.809 1.00 55.12 98 ALA A N 1
ATOM 753 C CA . ALA A 1 98 ? 11.270 35.738 23.466 1.00 55.12 98 ALA A CA 1
ATOM 754 C C . ALA A 1 98 ? 11.702 36.440 24.763 1.00 55.12 98 ALA A C 1
ATOM 756 O O . ALA A 1 98 ? 10.896 36.643 25.671 1.00 55.12 98 ALA A O 1
ATOM 757 N N . LYS A 1 99 ? 13.009 36.684 24.853 1.00 50.94 99 LYS A N 1
ATOM 758 C CA . LYS A 1 99 ? 13.691 37.453 25.895 1.00 50.94 99 LYS A CA 1
ATOM 759 C C . LYS A 1 99 ? 13.398 38.943 25.760 1.00 50.94 99 LYS A C 1
ATOM 761 O O . LYS A 1 99 ? 13.280 39.398 24.601 1.00 50.94 99 LYS A O 1
#

Secondary structure (DSSP, 8-state):
--EEEEEEE-SS-EEEEEEEHHHHHHHHHHHHHS---THHHHHHHHHHHHHHHHHTT-HHHHT-TT--HHHHHHHHHHH-EEEEEEE------------

Foldseek 3Di:
DWKKWKWWDFPVDIDIFIDHCVLLVQLVVVLVPDDDDPCSVLSSQLSSVVSRCVVRVCCVVLVNPPPDSVVSSVSSVVGTDIDMGIPPPPPPPDDDPPD